Protein AF-A0A959FVV7-F1 (afdb_monomer_lite)

F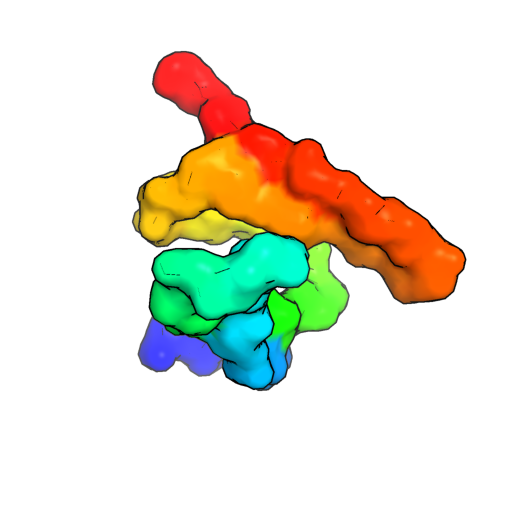oldseek 3Di:
DVCVVVVWDKDKDWCADPVNPDDTHIDIDTPPADPVRVLVVCVVVVNQWDWDDDPPDDIDIGGSDDD

pLDDT: mean 88.22, std 8.81, range [51.72, 95.94]

Structure (mmCIF, N/CA/C/O backbone):
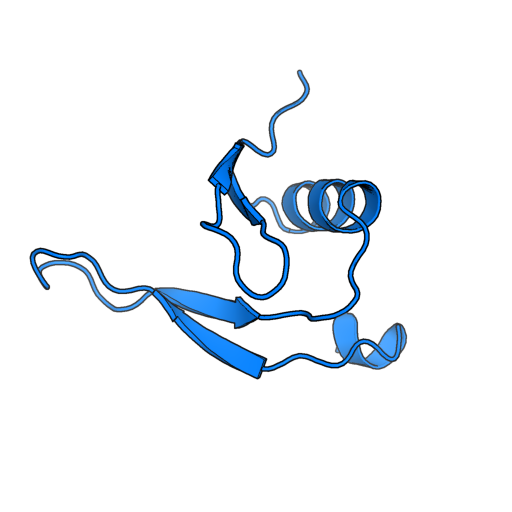data_AF-A0A959FVV7-F1
#
_entry.id   AF-A0A959FVV7-F1
#
loop_
_atom_site.group_PDB
_atom_site.id
_atom_site.type_symbol
_atom_site.label_atom_id
_atom_site.label_alt_id
_atom_site.label_comp_id
_atom_site.label_asym_id
_atom_site.label_entity_id
_atom_site.label_seq_id
_atom_site.pdbx_PDB_ins_code
_atom_site.Cartn_x
_atom_site.Cartn_y
_atom_site.Cartn_z
_atom_site.occupancy
_atom_site.B_iso_or_equiv
_atom_site.auth_seq_id
_atom_site.auth_comp_id
_atom_site.auth_asym_id
_atom_site.auth_atom_id
_atom_site.pdbx_PDB_model_num
ATOM 1 N N . HIS A 1 1 ? 7.977 -2.855 15.455 1.00 62.28 1 HIS A N 1
ATOM 2 C CA . HIS A 1 1 ? 7.620 -2.207 16.737 1.00 62.28 1 HIS A CA 1
ATOM 3 C C . HIS A 1 1 ? 6.363 -1.324 16.656 1.00 62.28 1 HIS A C 1
ATOM 5 O O . HIS A 1 1 ? 5.416 -1.640 17.358 1.00 62.28 1 HIS A O 1
ATOM 11 N N . TRP A 1 2 ? 6.267 -0.285 15.804 1.00 74.94 2 TRP A N 1
ATOM 12 C CA . TRP A 1 2 ? 5.065 0.588 15.742 1.00 74.94 2 TRP A CA 1
ATOM 13 C C . TRP A 1 2 ? 3.774 -0.129 15.301 1.00 74.94 2 TRP A C 1
ATOM 15 O O . TRP A 1 2 ? 2.733 0.055 15.924 1.00 74.94 2 TRP A O 1
ATOM 25 N N . LEU A 1 3 ? 3.843 -0.969 14.259 1.00 72.69 3 LEU A N 1
ATOM 26 C CA . LEU A 1 3 ? 2.681 -1.712 13.736 1.00 72.69 3 LEU A CA 1
ATOM 27 C C . LEU A 1 3 ? 2.181 -2.769 14.723 1.00 72.69 3 LEU A C 1
ATOM 29 O O . LEU A 1 3 ? 0.987 -2.867 14.980 1.00 72.69 3 LEU A O 1
ATOM 33 N N . GLN A 1 4 ? 3.118 -3.488 15.347 1.00 71.69 4 GLN A N 1
ATOM 34 C CA . GLN A 1 4 ? 2.837 -4.462 16.405 1.00 71.69 4 GLN A CA 1
ATOM 35 C C . GLN A 1 4 ? 2.147 -3.809 17.609 1.00 71.69 4 GLN A C 1
ATOM 37 O O . GLN A 1 4 ? 1.207 -4.376 18.148 1.00 71.69 4 GLN A O 1
ATOM 42 N N . ALA A 1 5 ? 2.554 -2.592 17.991 1.00 68.38 5 ALA A N 1
ATOM 43 C CA . ALA A 1 5 ? 1.922 -1.847 19.082 1.00 68.38 5 ALA A CA 1
ATOM 44 C C . ALA A 1 5 ? 0.466 -1.431 18.787 1.00 68.38 5 ALA A C 1
ATOM 46 O O . ALA A 1 5 ? -0.266 -1.092 19.712 1.00 68.38 5 ALA A O 1
ATOM 47 N N . ARG A 1 6 ? 0.045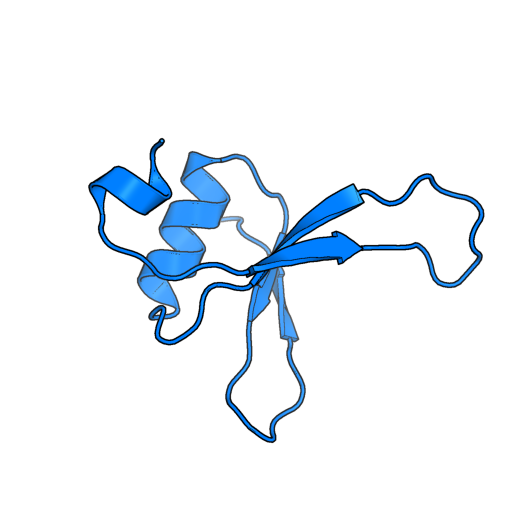 -1.452 17.516 1.00 75.69 6 ARG A N 1
ATOM 48 C CA . ARG A 1 6 ? -1.333 -1.175 17.078 1.00 75.69 6 ARG A CA 1
ATOM 49 C C . ARG A 1 6 ? -2.088 -2.426 16.632 1.00 75.69 6 ARG A C 1
ATOM 51 O O . ARG A 1 6 ? -3.178 -2.298 16.087 1.00 75.69 6 ARG A O 1
ATOM 58 N N . SER A 1 7 ? -1.518 -3.613 16.850 1.00 83.81 7 SER A N 1
ATOM 59 C CA . SER A 1 7 ? -2.108 -4.895 16.443 1.00 83.81 7 SER A CA 1
ATOM 60 C C . SER A 1 7 ? -2.490 -4.954 14.958 1.00 83.81 7 SER A C 1
ATOM 62 O O . SER A 1 7 ? -3.434 -5.647 14.588 1.00 83.81 7 SER A O 1
ATOM 64 N N . LEU A 1 8 ? -1.763 -4.227 14.101 1.00 86.50 8 LEU A N 1
ATOM 65 C CA . LEU A 1 8 ? -1.980 -4.264 12.658 1.00 86.50 8 LEU A CA 1
ATOM 66 C C . LEU A 1 8 ? -1.251 -5.467 12.060 1.00 86.50 8 LEU A C 1
ATOM 68 O O . LEU A 1 8 ? -0.040 -5.622 12.248 1.00 86.50 8 LEU A O 1
ATOM 72 N N . SER A 1 9 ? -1.984 -6.283 11.308 1.00 90.69 9 SER A N 1
ATOM 73 C CA . SER A 1 9 ? -1.407 -7.285 10.414 1.00 90.69 9 SER A CA 1
ATOM 74 C C . SER A 1 9 ? -0.624 -6.586 9.307 1.00 90.69 9 SER A C 1
ATOM 76 O O . SER A 1 9 ? -1.072 -5.579 8.765 1.00 90.69 9 SER A O 1
ATOM 78 N N . TYR A 1 10 ? 0.549 -7.108 8.962 1.00 92.69 10 TYR A N 1
ATOM 79 C CA . TYR A 1 10 ? 1.332 -6.590 7.847 1.00 92.69 10 TYR A CA 1
ATOM 80 C C . TYR A 1 10 ? 2.136 -7.700 7.181 1.00 92.69 10 TYR A C 1
ATOM 82 O O . TYR A 1 10 ? 2.573 -8.650 7.834 1.00 92.69 10 TYR A O 1
ATOM 90 N N . PHE A 1 11 ? 2.375 -7.534 5.886 1.00 93.81 11 PHE A N 1
ATOM 91 C CA . PHE A 1 11 ? 3.221 -8.412 5.092 1.00 93.81 11 PHE A CA 1
ATOM 92 C C . PHE A 1 11 ? 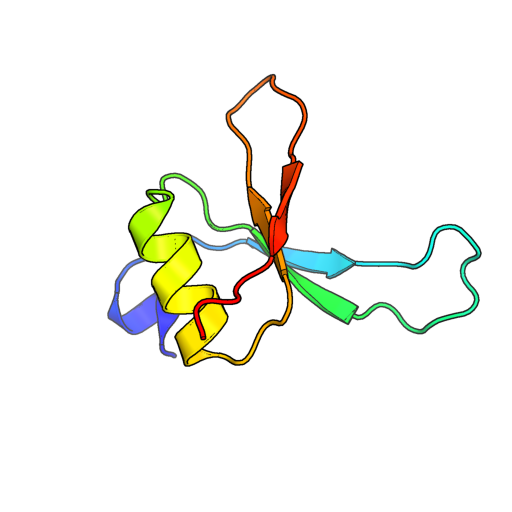4.407 -7.604 4.561 1.00 93.81 11 PHE A C 1
ATOM 94 O O . PHE A 1 11 ? 4.187 -6.582 3.905 1.00 93.81 11 PHE A O 1
ATOM 101 N N . PRO A 1 12 ? 5.656 -8.004 4.855 1.00 93.69 12 PRO A N 1
ATOM 102 C CA . PRO A 1 12 ? 6.821 -7.351 4.282 1.00 93.69 12 PRO A CA 1
ATOM 103 C C . PRO A 1 12 ? 6.936 -7.654 2.788 1.00 93.69 12 PRO A C 1
ATOM 105 O O . PRO A 1 12 ? 6.659 -8.769 2.346 1.00 93.69 12 PRO A O 1
ATOM 108 N N . GLY A 1 13 ? 7.382 -6.662 2.029 1.00 93.00 13 GLY A N 1
ATOM 109 C CA . GLY A 1 13 ? 7.645 -6.760 0.601 1.00 93.00 13 GLY A CA 1
ATOM 110 C C . GLY A 1 13 ? 8.816 -5.876 0.190 1.00 93.00 13 GLY A C 1
ATOM 111 O O . GLY A 1 13 ? 9.478 -5.255 1.026 1.00 93.00 13 GLY A O 1
ATOM 112 N N . ALA A 1 14 ? 9.076 -5.834 -1.111 1.00 91.69 14 ALA A N 1
ATOM 113 C CA . ALA A 1 14 ? 9.985 -4.872 -1.708 1.00 91.69 14 ALA A CA 1
ATOM 114 C C . ALA A 1 14 ? 9.414 -4.399 -3.048 1.00 91.69 14 ALA A C 1
ATOM 116 O O . ALA A 1 14 ? 8.935 -5.215 -3.837 1.00 91.69 14 ALA A O 1
ATOM 117 N N . ALA A 1 15 ? 9.439 -3.093 -3.288 1.00 85.12 15 ALA A N 1
ATOM 118 C CA . ALA A 1 15 ? 9.106 -2.495 -4.572 1.00 85.12 15 ALA A CA 1
ATOM 119 C C . ALA A 1 15 ? 10.358 -2.470 -5.456 1.00 85.12 15 ALA A C 1
ATOM 121 O O . ALA A 1 15 ? 11.427 -2.069 -5.005 1.00 85.12 15 ALA A O 1
ATOM 122 N N . GLY A 1 16 ? 10.239 -2.915 -6.704 1.00 86.81 16 GLY A N 1
ATOM 123 C CA . GLY A 1 16 ? 11.311 -2.837 -7.697 1.00 86.81 16 GLY A CA 1
ATOM 124 C C . GLY A 1 16 ? 10.956 -1.843 -8.795 1.00 86.81 16 GLY A C 1
ATOM 125 O O . GLY A 1 16 ? 9.780 -1.668 -9.106 1.00 86.81 16 GLY A O 1
ATOM 126 N N . ALA A 1 17 ? 11.966 -1.208 -9.388 1.00 84.38 17 ALA A N 1
ATOM 127 C CA . ALA A 1 17 ? 11.777 -0.459 -10.624 1.00 84.38 17 ALA A CA 1
ATOM 128 C C . ALA A 1 17 ? 11.510 -1.428 -11.785 1.00 84.38 17 ALA A C 1
ATOM 130 O O . ALA A 1 17 ? 12.172 -2.462 -11.884 1.00 84.38 17 ALA A O 1
ATOM 131 N N . ASP A 1 18 ? 10.606 -1.068 -12.698 1.00 83.81 18 ASP A N 1
ATOM 132 C CA . ASP A 1 18 ? 10.294 -1.881 -13.885 1.00 83.81 18 ASP A CA 1
ATOM 133 C C . ASP A 1 18 ? 11.535 -2.145 -14.753 1.00 83.81 18 ASP A C 1
ATOM 135 O O . ASP A 1 18 ? 11.673 -3.207 -15.358 1.00 83.81 18 ASP A O 1
ATOM 139 N N . ALA A 1 19 ? 12.461 -1.182 -14.791 1.00 89.75 19 ALA A N 1
ATOM 140 C CA . ALA A 1 19 ? 13.725 -1.291 -15.512 1.00 89.75 19 ALA A CA 1
ATOM 141 C C . ALA A 1 19 ? 14.792 -2.123 -14.769 1.00 89.75 19 ALA A C 1
ATOM 143 O O . ALA A 1 19 ? 15.812 -2.468 -15.364 1.00 89.75 19 ALA A O 1
ATOM 144 N N . GLY A 1 20 ? 14.571 -2.459 -13.490 1.00 85.56 20 GLY A N 1
ATOM 145 C CA . GLY A 1 20 ? 15.491 -3.254 -12.666 1.00 85.56 20 GLY A CA 1
ATOM 146 C C . GLY A 1 20 ? 16.826 -2.572 -12.347 1.00 85.56 20 GLY A C 1
ATOM 147 O O . GLY A 1 20 ? 17.765 -3.230 -11.906 1.00 85.56 20 GLY A O 1
ATOM 148 N N . ASP A 1 21 ? 16.930 -1.269 -12.589 1.00 90.81 21 ASP A N 1
ATOM 149 C CA . ASP A 1 21 ? 18.145 -0.467 -12.445 1.00 90.81 21 ASP A CA 1
ATOM 150 C C . ASP A 1 21 ? 18.318 0.122 -11.037 1.00 90.81 21 ASP A C 1
ATOM 152 O O . ASP A 1 21 ? 19.404 0.586 -10.686 1.00 90.81 21 ASP A O 1
ATOM 156 N N . TRP A 1 22 ? 17.265 0.088 -10.217 1.00 86.00 22 TRP A N 1
ATOM 157 C CA . TRP A 1 22 ? 17.283 0.557 -8.834 1.00 86.00 22 TRP A CA 1
ATOM 158 C C . TRP A 1 22 ? 17.204 -0.624 -7.866 1.00 86.00 22 TRP A C 1
ATOM 160 O O . TRP A 1 22 ? 16.515 -1.612 -8.147 1.00 86.00 22 TRP A O 1
ATOM 170 N N . PRO A 1 23 ? 17.893 -0.546 -6.712 1.00 89.94 23 PRO A N 1
ATOM 171 C CA . PRO A 1 23 ? 17.764 -1.570 -5.689 1.00 89.94 23 PRO A CA 1
ATOM 172 C C . PRO A 1 23 ? 16.305 -1.655 -5.213 1.00 89.94 23 PRO A C 1
ATOM 174 O O . PRO A 1 23 ? 15.649 -0.617 -5.099 1.00 89.94 23 PRO A O 1
ATOM 177 N N . PRO A 1 24 ? 15.798 -2.859 -4.896 1.00 90.31 24 PRO A N 1
ATOM 178 C CA . PRO A 1 24 ? 14.459 -3.002 -4.348 1.00 90.31 24 PRO A CA 1
ATOM 179 C C . PRO A 1 24 ? 14.297 -2.201 -3.053 1.00 90.31 24 PRO A C 1
ATOM 181 O O . PRO A 1 24 ? 15.096 -2.339 -2.122 1.00 90.31 24 PRO A O 1
ATOM 184 N N . GLU A 1 25 ? 13.250 -1.389 -2.981 1.00 88.94 25 GLU A N 1
ATOM 185 C CA . GLU A 1 25 ? 12.924 -0.591 -1.805 1.00 88.94 25 GLU A CA 1
ATOM 186 C C . GLU A 1 25 ? 12.011 -1.392 -0.863 1.00 88.94 25 GLU A C 1
ATOM 188 O O . GLU A 1 25 ? 10.965 -1.874 -1.304 1.00 88.94 25 GLU A O 1
ATOM 193 N N . PRO A 1 26 ? 12.355 -1.560 0.428 1.00 91.75 26 PRO A N 1
ATOM 194 C CA . PRO A 1 26 ? 11.499 -2.261 1.380 1.00 91.75 26 PRO A CA 1
ATOM 195 C C . PRO A 1 26 ? 10.107 -1.631 1.496 1.00 91.75 26 PRO A C 1
ATOM 197 O O . PRO A 1 26 ? 9.969 -0.419 1.642 1.00 91.75 26 PRO A O 1
ATOM 200 N N . SER A 1 27 ? 9.070 -2.463 1.506 1.00 91.81 27 SER A N 1
ATOM 201 C CA . SER A 1 27 ? 7.675 -2.028 1.583 1.00 91.81 27 SER A CA 1
ATOM 202 C C . SER A 1 27 ? 6.852 -2.916 2.516 1.00 91.81 27 SER A C 1
ATOM 204 O O . SER A 1 27 ? 7.297 -3.979 2.957 1.00 91.81 27 SER A O 1
ATOM 206 N N . LEU A 1 28 ? 5.645 -2.460 2.855 1.00 93.69 28 LEU A N 1
ATOM 207 C CA . LEU A 1 28 ? 4.691 -3.193 3.683 1.00 93.69 28 LEU A CA 1
ATOM 208 C C . LEU A 1 28 ? 3.310 -3.164 3.027 1.00 93.69 28 LEU A C 1
ATOM 210 O O . LEU A 1 28 ? 2.834 -2.097 2.641 1.00 93.69 28 LEU A O 1
ATOM 214 N N . LEU A 1 29 ? 2.644 -4.316 2.976 1.00 93.56 29 LEU A N 1
ATOM 215 C CA . LEU A 1 29 ? 1.211 -4.410 2.710 1.00 93.56 29 LEU A CA 1
ATOM 216 C C . LEU A 1 29 ? 0.471 -4.523 4.044 1.00 93.56 29 LEU A C 1
ATOM 218 O O . LEU A 1 29 ? 0.748 -5.431 4.828 1.00 93.56 29 LEU A O 1
ATOM 222 N N . ILE A 1 30 ? -0.471 -3.615 4.290 1.00 94.00 30 ILE A N 1
ATOM 223 C CA . ILE A 1 30 ? -1.286 -3.582 5.508 1.00 94.00 30 ILE A CA 1
ATOM 224 C C . ILE A 1 30 ? -2.757 -3.724 5.084 1.00 94.00 30 ILE A C 1
ATOM 226 O O . ILE A 1 30 ? -3.312 -2.758 4.556 1.00 94.00 30 ILE A O 1
ATOM 230 N N . PRO A 1 31 ? -3.381 -4.907 5.240 1.00 93.44 31 PRO A N 1
ATOM 231 C CA . PRO A 1 31 ? -4.798 -5.094 4.938 1.00 93.44 31 PRO A CA 1
ATOM 232 C C . PRO A 1 31 ? -5.691 -4.372 5.953 1.00 93.44 31 PRO A C 1
ATOM 234 O O . PRO A 1 31 ? -5.240 -3.997 7.037 1.00 93.44 31 PRO A O 1
ATOM 237 N N . ASP A 1 32 ? -6.965 -4.204 5.590 1.00 92.50 32 ASP A N 1
ATOM 238 C CA . ASP A 1 32 ? -8.027 -3.667 6.455 1.00 92.50 32 ASP A CA 1
ATOM 239 C C . ASP A 1 32 ? -7.714 -2.287 7.062 1.00 92.50 32 ASP A C 1
ATOM 241 O O . ASP A 1 32 ? -8.230 -1.911 8.116 1.00 92.50 32 ASP A O 1
ATOM 245 N N . LEU A 1 33 ? -6.856 -1.515 6.390 1.00 92.56 33 LEU A N 1
ATOM 246 C CA . LEU A 1 33 ? -6.430 -0.197 6.832 1.00 92.56 33 LEU A CA 1
ATOM 247 C C . LEU A 1 33 ? -7.288 0.887 6.162 1.00 92.56 33 LEU A C 1
ATOM 249 O O . LEU A 1 33 ? -7.218 1.031 4.943 1.00 92.56 33 LEU A O 1
ATOM 253 N N . PRO A 1 34 ? -8.051 1.697 6.918 1.00 92.44 34 PRO A N 1
ATOM 254 C CA . PRO A 1 34 ? -8.809 2.800 6.338 1.00 92.44 34 PRO A CA 1
ATOM 255 C C . PRO A 1 34 ? -7.891 3.834 5.678 1.00 92.44 34 PRO A C 1
ATOM 257 O O . PRO A 1 34 ? -6.825 4.155 6.214 1.00 92.44 34 PRO A O 1
ATOM 260 N N . LEU A 1 35 ? -8.339 4.422 4.565 1.00 92.94 35 LEU A N 1
ATOM 261 C CA . LEU A 1 35 ? -7.580 5.416 3.796 1.00 92.94 35 LEU A CA 1
ATOM 262 C C . LEU A 1 35 ? -7.043 6.566 4.662 1.00 92.94 35 LEU A C 1
ATOM 264 O O . LEU A 1 35 ? -5.878 6.936 4.549 1.00 92.94 35 LEU A O 1
ATOM 268 N N . GLU A 1 36 ? -7.863 7.097 5.565 1.00 92.62 36 GLU A N 1
ATOM 269 C CA . GLU A 1 36 ? -7.481 8.180 6.482 1.00 92.62 36 GLU A CA 1
ATOM 270 C C . GLU A 1 36 ? -6.295 7.780 7.373 1.00 92.62 36 GLU A C 1
ATOM 272 O O . GLU A 1 36 ? -5.360 8.554 7.586 1.00 92.62 36 GLU A O 1
ATOM 277 N N . THR A 1 37 ? -6.286 6.531 7.849 1.00 91.88 37 THR A N 1
ATOM 278 C CA . THR A 1 37 ? -5.181 6.002 8.657 1.00 91.88 37 THR A CA 1
ATOM 279 C C . THR A 1 37 ? -3.936 5.788 7.800 1.00 91.88 37 THR A C 1
ATOM 281 O O . THR A 1 37 ? -2.834 6.104 8.248 1.00 91.88 37 THR A O 1
ATOM 284 N N . ALA A 1 38 ? -4.093 5.312 6.560 1.00 93.06 38 ALA A N 1
ATOM 285 C CA . ALA A 1 38 ? -2.991 5.178 5.608 1.00 93.06 38 ALA A CA 1
ATOM 286 C C . ALA A 1 38 ? -2.330 6.535 5.296 1.00 93.06 38 ALA A C 1
ATOM 288 O O . ALA A 1 38 ? -1.104 6.632 5.283 1.00 93.06 38 ALA A O 1
ATOM 289 N N . GLN A 1 39 ? -3.120 7.602 5.142 1.00 93.19 39 GLN A N 1
ATOM 290 C CA . GLN A 1 39 ? -2.613 8.965 4.944 1.00 93.19 39 GLN A CA 1
ATOM 291 C C . GLN A 1 39 ? -1.830 9.477 6.159 1.00 93.19 39 GLN A C 1
ATOM 293 O O . GLN A 1 39 ? -0.729 10.010 6.003 1.00 93.19 39 GLN A O 1
ATOM 298 N N . LEU A 1 40 ? -2.363 9.294 7.374 1.00 91.50 40 LEU A N 1
ATOM 299 C CA . LEU A 1 40 ? -1.663 9.664 8.610 1.00 91.50 40 LEU A CA 1
ATOM 300 C C . LEU A 1 40 ? -0.341 8.908 8.752 1.00 91.50 40 LEU A C 1
ATOM 302 O O . LEU A 1 40 ? 0.672 9.497 9.125 1.00 91.50 40 LEU A O 1
ATOM 306 N N . LEU A 1 41 ? -0.347 7.621 8.413 1.00 90.75 41 LEU A N 1
ATOM 307 C CA . LEU A 1 41 ? 0.836 6.774 8.406 1.00 90.75 41 LEU A CA 1
ATOM 308 C C . LEU A 1 41 ? 1.890 7.252 7.414 1.00 90.75 41 LEU A C 1
ATOM 310 O O . LEU A 1 41 ? 3.052 7.412 7.789 1.00 90.75 41 LEU A O 1
ATOM 314 N N . ALA A 1 42 ? 1.481 7.522 6.175 1.00 92.31 42 ALA A N 1
ATOM 315 C CA . ALA A 1 42 ? 2.372 8.024 5.140 1.00 92.31 42 ALA A CA 1
ATOM 316 C C . ALA A 1 42 ? 3.072 9.313 5.597 1.00 92.31 42 ALA A C 1
ATOM 318 O O . ALA A 1 42 ? 4.293 9.412 5.506 1.00 92.31 42 ALA A O 1
ATOM 319 N N . ARG A 1 43 ? 2.328 10.251 6.197 1.00 91.12 43 ARG A N 1
ATOM 320 C CA . ARG A 1 43 ? 2.898 11.488 6.757 1.00 91.12 43 ARG A CA 1
ATOM 321 C C . ARG A 1 43 ? 3.811 11.231 7.947 1.00 91.12 43 ARG A C 1
ATOM 323 O O . ARG A 1 43 ? 4.921 11.750 7.985 1.00 91.12 43 ARG A O 1
ATOM 330 N N . GLN A 1 44 ? 3.365 10.418 8.905 1.00 90.94 44 GLN A N 1
ATOM 331 C CA . GLN A 1 44 ? 4.127 10.108 10.114 1.00 90.94 44 GLN A CA 1
ATOM 332 C C . GLN A 1 44 ? 5.501 9.506 9.794 1.00 90.94 44 GLN A C 1
ATOM 334 O O . GLN A 1 44 ? 6.465 9.770 10.511 1.00 90.94 44 GLN A O 1
ATOM 339 N N . PHE A 1 45 ? 5.586 8.701 8.737 1.00 90.00 45 PHE A N 1
ATOM 340 C CA . PHE A 1 45 ? 6.822 8.049 8.314 1.00 90.00 45 PHE A CA 1
ATOM 341 C C . PHE A 1 45 ? 7.518 8.744 7.135 1.00 90.00 45 PHE A C 1
ATOM 343 O O . PHE A 1 45 ? 8.467 8.187 6.591 1.00 90.00 45 PHE A O 1
ATOM 350 N N . GLY A 1 46 ? 7.080 9.949 6.749 1.00 91.00 46 GLY A N 1
ATOM 351 C CA . GLY A 1 46 ? 7.732 10.757 5.713 1.00 91.00 46 GLY A CA 1
ATOM 352 C C . GLY A 1 46 ? 7.670 10.169 4.299 1.00 91.00 46 GLY A C 1
ATOM 353 O O . GLY A 1 46 ? 8.493 10.518 3.459 1.00 91.00 46 GLY A O 1
ATOM 354 N N . GLN A 1 47 ? 6.718 9.276 4.026 1.00 90.94 47 GLN A N 1
ATOM 355 C CA . GLN A 1 47 ? 6.477 8.755 2.680 1.00 90.94 47 GLN A CA 1
ATOM 356 C C . GLN A 1 47 ? 5.961 9.884 1.792 1.00 90.94 47 GLN A C 1
ATOM 358 O O . GLN A 1 47 ? 5.066 10.604 2.219 1.00 90.94 47 GLN A O 1
ATOM 363 N N . LEU A 1 48 ? 6.474 10.033 0.567 1.00 91.19 48 LEU A N 1
ATOM 364 C CA . LEU A 1 48 ? 5.991 11.040 -0.398 1.00 91.19 48 LEU A CA 1
ATOM 365 C C . LEU A 1 48 ? 4.687 10.614 -1.089 1.00 91.19 48 LEU A C 1
ATOM 367 O O . LEU A 1 48 ? 3.875 11.444 -1.499 1.00 91.19 48 LEU A O 1
ATOM 371 N N . ALA A 1 49 ? 4.487 9.309 -1.219 1.00 92.12 49 ALA A N 1
ATOM 372 C CA . ALA A 1 49 ? 3.303 8.697 -1.789 1.00 92.12 49 ALA A CA 1
ATOM 373 C C . ALA A 1 49 ? 3.142 7.279 -1.232 1.00 92.12 49 ALA A C 1
ATOM 375 O O . ALA A 1 49 ? 4.076 6.714 -0.667 1.00 92.12 49 ALA A O 1
ATOM 376 N N . PHE A 1 50 ? 1.956 6.705 -1.388 1.00 94.00 50 PHE A N 1
ATOM 377 C CA . PHE A 1 50 ? 1.667 5.324 -1.022 1.00 94.00 50 PHE A CA 1
ATOM 378 C C . PHE A 1 50 ? 0.662 4.716 -2.003 1.00 94.00 50 PHE A C 1
ATOM 380 O O . PHE A 1 50 ? -0.147 5.424 -2.604 1.00 94.00 50 PHE A O 1
ATOM 387 N N . LEU A 1 51 ? 0.717 3.396 -2.176 1.00 94.62 51 LEU A N 1
ATOM 388 C CA . LEU A 1 51 ? -0.284 2.659 -2.942 1.00 94.62 51 LEU A CA 1
ATOM 389 C C . LEU A 1 51 ? -1.473 2.330 -2.038 1.00 94.62 51 LEU A C 1
ATOM 391 O O . LEU A 1 51 ? -1.292 1.823 -0.932 1.00 94.62 51 LEU A O 1
ATOM 395 N N . TYR A 1 52 ? -2.682 2.595 -2.522 1.00 95.94 52 TYR A N 1
ATOM 396 C CA . TYR A 1 52 ? -3.922 2.244 -1.835 1.00 95.94 52 TYR A CA 1
ATOM 397 C C . TYR A 1 52 ? -4.900 1.607 -2.814 1.00 95.94 52 TYR A C 1
ATOM 399 O O . TYR A 1 52 ? -5.033 2.057 -3.953 1.00 95.94 52 TYR A O 1
ATOM 407 N N . GLY A 1 53 ? -5.589 0.560 -2.384 1.00 95.69 53 GLY A N 1
ATOM 408 C CA . GLY A 1 53 ? -6.537 -0.153 -3.223 1.00 95.69 53 GLY A CA 1
ATOM 409 C C . GLY A 1 53 ? -7.466 -1.022 -2.400 1.00 95.69 53 GLY A C 1
ATOM 410 O O . GLY A 1 53 ? -7.226 -1.277 -1.222 1.00 95.69 53 GLY A O 1
ATOM 411 N N . GLU A 1 54 ? -8.523 -1.465 -3.058 1.00 93.75 54 GLU A N 1
ATOM 412 C CA . GLU A 1 54 ? -9.455 -2.451 -2.530 1.00 93.75 54 GLU A CA 1
ATOM 413 C C . GLU A 1 54 ? -9.164 -3.810 -3.164 1.00 93.75 54 GLU A C 1
ATOM 415 O O . GLU A 1 54 ? -8.509 -3.898 -4.209 1.00 93.75 54 GLU A O 1
ATOM 420 N N . LEU A 1 55 ? -9.650 -4.874 -2.526 1.00 90.88 55 LEU A N 1
ATOM 421 C CA . LEU A 1 55 ? -9.564 -6.213 -3.092 1.00 90.88 55 LEU A CA 1
ATOM 422 C C . LEU A 1 55 ? -10.218 -6.230 -4.484 1.00 90.88 55 LEU A C 1
ATOM 424 O O . LEU A 1 55 ? -11.218 -5.553 -4.720 1.00 90.88 55 LEU A O 1
ATOM 428 N N . ASP A 1 56 ? -9.612 -6.970 -5.410 1.00 91.56 56 ASP A N 1
ATOM 429 C CA . ASP A 1 56 ? -10.071 -7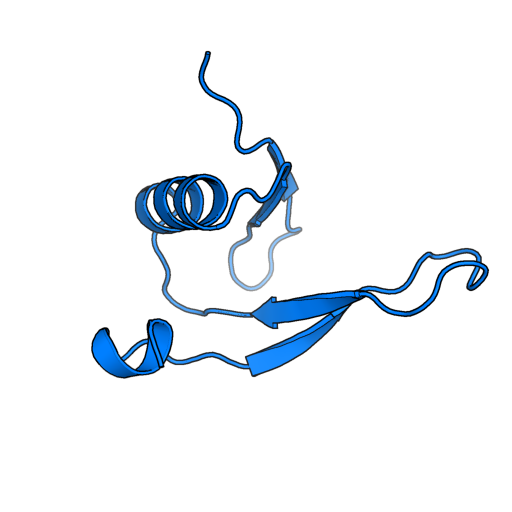.117 -6.799 1.00 91.56 56 ASP A CA 1
ATOM 430 C C . ASP A 1 56 ? -10.167 -5.806 -7.605 1.00 91.56 56 ASP A C 1
ATOM 432 O O . ASP A 1 56 ? -10.762 -5.767 -8.683 1.00 91.56 56 ASP A O 1
ATOM 436 N N . SER A 1 57 ? -9.539 -4.732 -7.121 1.00 92.75 57 SER A N 1
ATOM 437 C CA . SER A 1 57 ? -9.487 -3.434 -7.790 1.00 92.75 57 SER A CA 1
ATOM 438 C C . SER A 1 5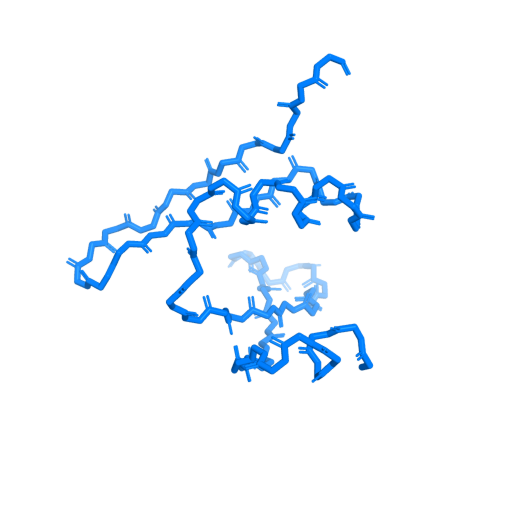7 ? -8.054 -3.013 -8.092 1.00 92.75 57 SER A C 1
ATOM 440 O O . SER A 1 57 ? -7.105 -3.385 -7.402 1.00 92.75 57 SER A O 1
ATOM 442 N N . LEU A 1 58 ? -7.885 -2.182 -9.123 1.00 93.44 58 LEU A N 1
ATOM 443 C CA . LEU A 1 58 ? -6.597 -1.547 -9.385 1.00 93.44 58 LEU A CA 1
ATOM 444 C C . LEU A 1 58 ? -6.251 -0.585 -8.246 1.00 93.44 58 LEU A C 1
ATOM 446 O O . LEU A 1 58 ? -7.035 0.309 -7.909 1.00 93.44 58 LEU A O 1
ATOM 450 N N . SER A 1 59 ? -5.056 -0.755 -7.686 1.00 93.56 59 SER A N 1
ATOM 451 C CA . SER A 1 59 ? -4.505 0.181 -6.717 1.00 93.56 59 SER A CA 1
ATOM 452 C C . SER A 1 59 ? -4.167 1.514 -7.380 1.00 93.56 59 SER A C 1
ATOM 454 O O . SER A 1 59 ? -3.938 1.617 -8.589 1.00 93.56 59 SER A O 1
ATOM 456 N N . ARG A 1 60 ? -4.162 2.569 -6.572 1.00 94.94 60 ARG A N 1
ATOM 457 C CA . ARG A 1 60 ? -3.847 3.931 -6.992 1.00 94.94 60 ARG A CA 1
ATOM 458 C C . ARG A 1 60 ? -2.661 4.433 -6.193 1.00 94.94 60 ARG A C 1
ATOM 460 O O . ARG A 1 60 ? -2.581 4.202 -4.988 1.00 94.94 60 ARG A O 1
ATOM 467 N N . LEU A 1 61 ? -1.772 5.153 -6.866 1.00 93.69 61 LEU A N 1
ATOM 468 C CA . LEU A 1 61 ? -0.734 5.925 -6.204 1.00 93.69 61 LEU A CA 1
ATOM 469 C C . LEU A 1 61 ? -1.358 7.205 -5.650 1.00 93.69 61 LEU A C 1
ATOM 471 O O . LEU A 1 61 ? -1.869 8.032 -6.407 1.00 93.69 61 LEU A O 1
ATOM 475 N N . LEU A 1 62 ? -1.331 7.355 -4.332 1.00 95.12 62 LEU A N 1
ATOM 476 C CA . LEU A 1 62 ? -1.807 8.539 -3.634 1.00 95.12 62 LEU A CA 1
ATOM 477 C C . LEU A 1 62 ? -0.610 9.306 -3.087 1.00 95.12 62 LEU A C 1
ATOM 479 O O . LEU A 1 62 ? 0.250 8.738 -2.419 1.00 95.12 62 LEU A O 1
ATOM 483 N N . VAL A 1 63 ? -0.556 10.603 -3.365 1.00 93.44 63 VAL A N 1
ATOM 484 C CA . VAL A 1 63 ? 0.481 11.490 -2.833 1.00 93.44 63 VAL A CA 1
ATOM 485 C C . VAL A 1 63 ? 0.135 11.816 -1.379 1.00 93.44 63 VAL A C 1
ATOM 487 O O . VAL A 1 63 ? -1.019 12.095 -1.058 1.00 93.44 63 VAL A O 1
ATOM 490 N N . SER A 1 64 ? 1.119 11.756 -0.485 1.00 85.19 64 SER A N 1
ATOM 491 C CA . SER A 1 64 ? 0.911 11.943 0.960 1.00 85.19 64 SER A CA 1
ATOM 492 C C . SER A 1 64 ? 0.766 13.410 1.387 1.00 85.19 64 SER A C 1
ATOM 494 O O . SER A 1 64 ? 0.412 13.679 2.543 1.00 85.19 64 SER A O 1
ATOM 496 N N . GLN A 1 65 ? 1.031 14.347 0.468 1.00 73.12 65 GLN A N 1
ATOM 497 C CA . GLN A 1 65 ? 1.037 15.780 0.742 1.00 73.12 65 GLN A CA 1
ATOM 498 C C . GLN A 1 65 ? -0.293 16.257 1.328 1.00 73.12 65 GLN A C 1
ATOM 500 O O . GLN A 1 65 ? -1.364 15.918 0.830 1.00 73.12 65 GLN A O 1
ATOM 505 N N . LEU A 1 66 ? -0.195 17.088 2.361 1.00 62.94 66 LEU A N 1
ATOM 506 C CA . LEU A 1 66 ? -1.038 18.265 2.534 1.00 62.94 66 LEU A CA 1
ATOM 507 C C . LEU A 1 66 ? -0.125 19.348 3.127 1.00 62.94 66 LEU A C 1
ATOM 509 O O . LEU A 1 66 ? 0.416 19.128 4.209 1.00 62.94 66 LEU A O 1
ATOM 513 N N . ASP A 1 67 ? -0.006 20.445 2.374 1.00 51.72 67 ASP A N 1
ATOM 514 C CA . ASP A 1 67 ? 0.685 21.719 2.647 1.00 51.72 67 ASP A CA 1
ATOM 515 C C . ASP A 1 67 ? 2.228 21.739 2.663 1.00 51.72 67 ASP A C 1
ATOM 517 O O . ASP A 1 67 ? 2.869 20.926 3.368 1.00 51.72 67 ASP A O 1
#

Secondary structure (DSSP, 8-state):
-TTGGGT---EEEEE--TTS-SPPEEEEE-TT--HHHHHHHHHHTT-SEEEE--TTS--EEEE----

Sequence (67 aa):
HWLQARSLSYFPGAAGADAGDWPPEPSLLIPDLPLETAQLLARQFGQLAFLYGELDSLSRLLVSQLD

Radius of gyration: 12.81 Å; chains: 1; bounding box: 28×30×35 Å